Protein AF-A0A931B7A4-F1 (afdb_monomer_lite)

pLDDT: mean 94.92, std 7.17, range [63.62, 98.75]

Organism: NCBI:txid2789292

Radius of gyration: 17.29 Å; chains: 1; bounding box: 38×37×44 Å

Structure (mmCIF, N/CA/C/O backbone):
data_AF-A0A931B7A4-F1
#
_entry.id   AF-A0A931B7A4-F1
#
loop_
_atom_site.group_PDB
_atom_site.id
_atom_site.type_symbol
_atom_site.label_atom_id
_atom_site.label_alt_id
_atom_site.label_comp_id
_atom_site.label_asym_id
_atom_site.label_entity_id
_atom_site.label_seq_id
_atom_site.pdbx_PDB_ins_code
_atom_site.Cartn_x
_atom_site.Cartn_y
_atom_site.Cartn_z
_atom_site.occupancy
_atom_site.B_iso_or_equiv
_atom_site.auth_seq_id
_atom_site.auth_comp_id
_atom_site.auth_asym_id
_atom_site.auth_atom_id
_atom_site.pdbx_PDB_model_num
ATOM 1 N N . MET A 1 1 ? -2.956 -18.284 17.788 1.00 63.62 1 MET A N 1
ATOM 2 C CA . MET A 1 1 ? -4.393 -18.039 17.509 1.00 63.62 1 MET A CA 1
ATOM 3 C C . MET A 1 1 ? -4.637 -16.527 17.382 1.00 63.62 1 MET A C 1
ATOM 5 O O . MET A 1 1 ? -5.278 -15.944 18.245 1.00 63.62 1 MET A O 1
ATOM 9 N N . LEU A 1 2 ? -4.101 -15.864 16.346 1.00 74.69 2 LEU A N 1
ATOM 10 C CA . LEU A 1 2 ? -4.204 -14.396 16.180 1.00 74.69 2 LEU A CA 1
ATOM 11 C C . LEU A 1 2 ? -5.650 -13.902 16.009 1.00 74.69 2 LEU A C 1
ATOM 13 O O . LEU A 1 2 ? -5.969 -12.795 16.423 1.00 74.69 2 LEU A O 1
ATOM 17 N N . TYR A 1 3 ? -6.553 -14.752 15.511 1.00 78.31 3 TYR A N 1
ATOM 18 C CA . TYR A 1 3 ? -7.981 -14.432 15.404 1.00 78.31 3 TYR A CA 1
ATOM 19 C C . TYR A 1 3 ? -8.654 -14.137 16.758 1.00 78.31 3 TYR A C 1
ATOM 21 O O . TYR A 1 3 ? -9.703 -13.505 16.786 1.00 78.31 3 TYR A O 1
ATOM 29 N N . LYS A 1 4 ? -8.064 -14.572 17.884 1.00 92.31 4 LYS A N 1
ATOM 30 C CA . LYS A 1 4 ? -8.553 -14.243 19.236 1.00 92.31 4 LYS A CA 1
ATOM 31 C C . LYS A 1 4 ? -8.107 -12.856 19.713 1.00 92.31 4 LYS A C 1
ATOM 33 O O . LYS A 1 4 ? -8.590 -12.384 20.735 1.00 92.31 4 LYS A O 1
ATOM 38 N N . HIS A 1 5 ? -7.198 -12.213 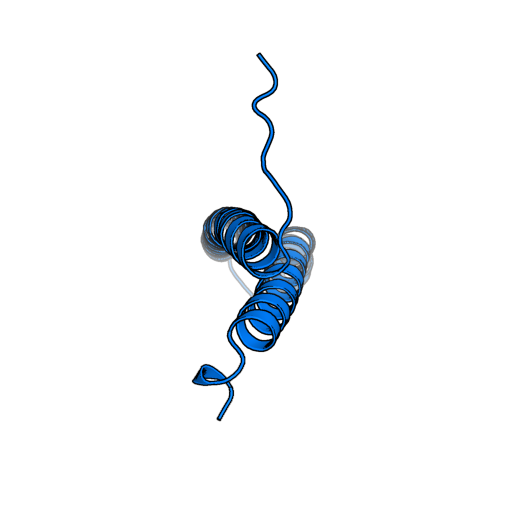18.981 1.00 95.12 5 HIS A N 1
ATOM 39 C CA . HIS A 1 5 ? -6.609 -10.918 19.311 1.00 95.12 5 HIS A CA 1
ATOM 40 C C . HIS A 1 5 ? -6.689 -9.988 18.086 1.00 95.12 5 HIS A C 1
ATOM 42 O O . HIS A 1 5 ? -5.665 -9.674 17.478 1.00 95.12 5 HIS A O 1
ATOM 48 N N . PRO A 1 6 ? -7.900 -9.547 17.695 1.00 94.56 6 PRO A N 1
ATOM 49 C CA . PRO A 1 6 ? -8.126 -8.819 16.443 1.00 94.56 6 PRO A CA 1
ATOM 50 C C . PRO A 1 6 ? -7.327 -7.514 16.342 1.00 94.56 6 PRO A C 1
ATOM 52 O O . PRO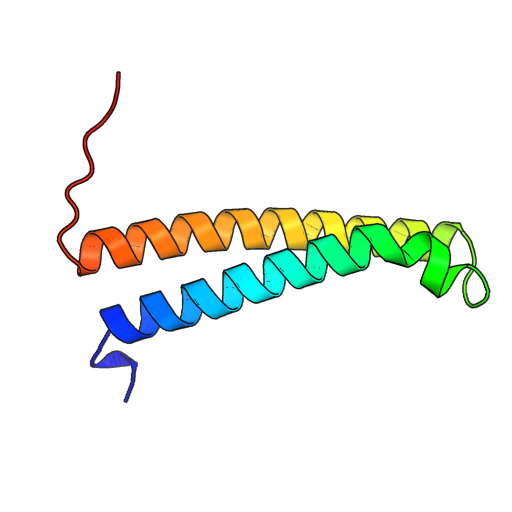 A 1 6 ? -6.902 -7.151 15.251 1.00 94.56 6 PRO A O 1
ATOM 55 N N . LEU A 1 7 ? -7.059 -6.841 17.468 1.00 95.81 7 LEU A N 1
ATOM 56 C CA . LEU A 1 7 ? -6.212 -5.646 17.491 1.00 95.81 7 LEU A CA 1
ATOM 57 C C . LEU A 1 7 ? -4.760 -5.955 17.090 1.00 95.81 7 LEU A C 1
ATOM 59 O O . LEU A 1 7 ? -4.166 -5.203 16.324 1.00 95.81 7 LEU A O 1
ATOM 63 N N . MET A 1 8 ? -4.199 -7.072 17.571 1.00 96.31 8 MET A N 1
ATOM 64 C CA . MET A 1 8 ? -2.849 -7.498 17.182 1.00 96.31 8 MET A CA 1
ATOM 65 C C . MET A 1 8 ? -2.808 -7.827 15.691 1.00 96.31 8 MET A C 1
ATOM 67 O O . MET A 1 8 ? -1.930 -7.350 14.984 1.00 96.31 8 MET A O 1
ATOM 71 N N . LEU A 1 9 ? -3.816 -8.556 15.198 1.00 95.94 9 LEU A N 1
ATOM 72 C CA . LEU A 1 9 ? -3.929 -8.883 13.778 1.00 95.94 9 LEU A CA 1
ATOM 73 C C . LEU A 1 9 ? -4.014 -7.626 12.898 1.00 95.94 9 LEU A C 1
ATOM 75 O O . LEU A 1 9 ? -3.309 -7.543 11.896 1.00 95.94 9 LEU A O 1
ATOM 79 N N . ALA A 1 10 ? -4.848 -6.647 13.260 1.00 96.31 10 ALA A N 1
ATOM 80 C CA . ALA A 1 10 ? -4.962 -5.395 12.511 1.00 96.31 10 ALA A CA 1
ATOM 81 C C . ALA A 1 10 ? -3.617 -4.654 12.458 1.00 96.31 10 ALA A C 1
ATOM 83 O O . ALA A 1 10 ? -3.189 -4.219 11.389 1.00 96.31 10 ALA A O 1
ATOM 84 N N . ARG A 1 11 ? -2.913 -4.592 13.591 1.00 96.06 11 ARG A N 1
ATOM 85 C CA . ARG A 1 11 ? -1.611 -3.933 13.690 1.00 96.06 11 ARG A CA 1
ATOM 86 C C . ARG A 1 11 ? -0.532 -4.630 12.855 1.00 96.06 11 ARG A C 1
ATOM 88 O O . ARG A 1 11 ? 0.210 -3.952 12.147 1.00 96.06 11 ARG A O 1
ATOM 95 N N . ASP A 1 12 ? -0.485 -5.961 12.878 1.00 97.00 12 ASP A N 1
ATOM 96 C CA . ASP A 1 12 ? 0.445 -6.754 12.064 1.00 97.00 12 ASP A CA 1
ATOM 97 C C . ASP A 1 12 ? 0.190 -6.544 10.566 1.00 97.00 12 ASP A C 1
ATOM 99 O O . ASP A 1 12 ? 1.117 -6.287 9.795 1.00 97.00 12 ASP A O 1
ATOM 103 N N . VAL A 1 13 ? -1.079 -6.592 10.144 1.00 97.31 13 VAL A N 1
ATOM 104 C CA . VAL A 1 13 ? -1.460 -6.356 8.745 1.00 97.31 13 VAL A CA 1
ATOM 105 C C . VAL A 1 13 ? -1.120 -4.928 8.317 1.00 97.31 13 VAL A C 1
ATOM 107 O O . VAL A 1 13 ? -0.659 -4.743 7.189 1.00 97.31 13 VAL A O 1
ATOM 110 N N . ARG A 1 14 ? -1.282 -3.925 9.194 1.00 97.94 14 ARG A N 1
ATOM 111 C CA . ARG A 1 14 ? -0.882 -2.543 8.888 1.00 97.94 14 ARG A CA 1
ATOM 112 C C . ARG A 1 14 ? 0.612 -2.471 8.586 1.00 97.94 14 ARG A C 1
ATOM 114 O O . ARG A 1 14 ? 0.976 -1.962 7.530 1.00 97.94 14 ARG A O 1
ATOM 121 N N . TYR A 1 15 ? 1.460 -3.040 9.445 1.00 98.31 15 TYR A N 1
ATOM 122 C CA . TYR A 1 15 ? 2.911 -3.039 9.230 1.00 98.31 15 TYR A CA 1
ATOM 123 C C . TYR A 1 15 ? 3.317 -3.761 7.943 1.00 98.31 15 TYR A C 1
ATOM 125 O O . TYR A 1 15 ? 4.162 -3.267 7.195 1.00 98.31 15 TYR A O 1
ATOM 133 N N . LEU A 1 16 ? 2.689 -4.900 7.644 1.00 98.19 16 LEU A N 1
ATOM 134 C CA . LEU A 1 16 ? 2.937 -5.624 6.397 1.00 98.19 16 LEU A CA 1
ATOM 135 C C . LEU A 1 16 ? 2.526 -4.802 5.168 1.00 98.19 16 LEU A C 1
ATOM 137 O O . LEU A 1 16 ? 3.264 -4.761 4.182 1.00 98.19 16 LEU A O 1
ATOM 141 N N . ALA A 1 17 ? 1.376 -4.127 5.220 1.00 98.38 17 ALA A N 1
ATOM 142 C CA . ALA A 1 17 ? 0.879 -3.303 4.123 1.00 98.38 17 ALA A CA 1
ATOM 143 C C . ALA A 1 17 ? 1.743 -2.050 3.905 1.00 98.38 17 ALA A C 1
ATOM 145 O O . ALA A 1 17 ? 2.071 -1.727 2.764 1.00 98.38 17 ALA A O 1
ATOM 146 N N . GLU A 1 18 ? 2.162 -1.376 4.978 1.00 98.69 18 GLU A N 1
ATOM 147 C CA . GLU A 1 18 ? 3.065 -0.219 4.928 1.00 98.69 18 GLU A CA 1
ATOM 148 C C . GLU A 1 18 ? 4.439 -0.596 4.368 1.00 98.69 18 GLU A C 1
ATOM 150 O O . GLU A 1 18 ? 4.941 0.066 3.456 1.00 98.69 18 GLU A O 1
ATOM 155 N N . GLY A 1 19 ? 5.022 -1.696 4.856 1.00 98.69 19 GLY A N 1
ATOM 156 C CA . GLY A 1 19 ? 6.287 -2.218 4.343 1.00 98.69 19 GLY A CA 1
ATOM 157 C C . GLY A 1 19 ? 6.197 -2.584 2.861 1.00 98.69 19 GLY A C 1
ATOM 158 O O . GLY A 1 19 ? 7.057 -2.199 2.069 1.00 98.69 19 GLY A O 1
ATOM 159 N N . SER A 1 20 ? 5.111 -3.248 2.460 1.00 98.44 20 SER A N 1
ATOM 160 C CA . SER A 1 20 ? 4.862 -3.602 1.058 1.00 98.44 20 SER A CA 1
ATOM 161 C C . SER A 1 20 ? 4.681 -2.362 0.177 1.00 98.44 20 SER A C 1
ATOM 163 O O . SER A 1 20 ? 5.221 -2.304 -0.927 1.00 98.44 20 SER A O 1
ATOM 165 N N . LEU A 1 21 ? 3.967 -1.337 0.660 1.00 98.75 21 LEU A N 1
ATOM 166 C CA . LEU A 1 21 ? 3.791 -0.071 -0.055 1.00 98.75 21 LEU A CA 1
ATOM 167 C C . LEU A 1 21 ? 5.133 0.632 -0.268 1.00 98.75 21 LEU A C 1
ATOM 169 O O . LEU A 1 21 ? 5.415 1.126 -1.363 1.00 98.75 21 LEU A O 1
ATOM 173 N N . GLN A 1 22 ? 5.971 0.665 0.768 1.00 98.62 22 GLN A N 1
ATOM 174 C CA . GLN A 1 22 ? 7.302 1.250 0.676 1.00 98.62 22 GLN A CA 1
ATOM 175 C C . GLN A 1 22 ? 8.181 0.479 -0.314 1.00 98.62 22 GLN A C 1
ATOM 177 O O . GLN A 1 22 ? 8.888 1.096 -1.117 1.00 98.62 22 GLN A O 1
ATOM 182 N N . ALA A 1 23 ? 8.103 -0.853 -0.311 1.00 98.25 23 ALA A N 1
ATOM 183 C CA . ALA A 1 23 ? 8.800 -1.698 -1.272 1.00 98.25 23 ALA A CA 1
ATOM 184 C C . ALA A 1 23 ? 8.342 -1.423 -2.713 1.00 98.25 23 ALA A C 1
ATOM 186 O O . ALA A 1 23 ? 9.188 -1.210 -3.578 1.00 98.25 23 ALA A O 1
ATOM 187 N N . ALA A 1 24 ? 7.032 -1.333 -2.969 1.00 98.06 24 ALA A N 1
ATOM 188 C CA . ALA A 1 24 ? 6.489 -1.024 -4.294 1.00 98.06 24 ALA A CA 1
ATOM 189 C C . ALA A 1 24 ? 6.963 0.346 -4.811 1.00 98.06 24 ALA A C 1
ATOM 191 O O . ALA A 1 24 ? 7.417 0.458 -5.949 1.00 98.06 24 ALA A O 1
ATOM 192 N N . ARG A 1 25 ? 6.942 1.381 -3.958 1.00 98.12 25 ARG A N 1
ATOM 193 C CA . ARG A 1 25 ? 7.460 2.722 -4.295 1.00 98.12 25 ARG A CA 1
ATOM 194 C C . ARG A 1 25 ? 8.954 2.704 -4.609 1.00 98.12 25 ARG A C 1
ATOM 196 O O . ARG A 1 25 ? 9.385 3.332 -5.572 1.00 98.12 25 ARG A O 1
ATOM 203 N N . SER A 1 26 ? 9.726 1.969 -3.811 1.00 98.31 26 SER A N 1
ATOM 204 C CA . SER A 1 26 ? 11.178 1.839 -3.982 1.00 98.31 26 SER A CA 1
ATOM 205 C C . SER A 1 26 ? 11.539 1.032 -5.230 1.00 98.31 26 SER A C 1
ATOM 207 O O . SER A 1 26 ? 12.537 1.313 -5.887 1.00 98.31 26 SER A O 1
ATOM 209 N N . ALA A 1 27 ? 10.738 0.024 -5.572 1.00 97.31 27 ALA A N 1
ATOM 210 C CA . ALA A 1 27 ? 10.895 -0.738 -6.802 1.00 97.31 27 ALA A CA 1
ATOM 211 C C . ALA A 1 27 ? 10.556 0.128 -8.022 1.00 97.31 27 ALA A C 1
ATOM 213 O O . ALA A 1 27 ? 11.339 0.176 -8.962 1.00 97.31 27 ALA A O 1
ATOM 214 N N . TYR A 1 28 ? 9.454 0.884 -7.982 1.00 98.25 28 TYR A N 1
ATOM 215 C CA . TYR A 1 28 ? 9.075 1.802 -9.060 1.00 98.25 28 TYR A CA 1
ATOM 216 C C . TYR A 1 28 ? 10.164 2.846 -9.348 1.00 98.25 28 TYR A C 1
ATOM 218 O O . TYR A 1 28 ? 10.522 3.062 -10.504 1.00 98.25 28 TYR A O 1
ATOM 226 N N . SER A 1 29 ? 10.717 3.485 -8.310 1.00 98.12 29 SER A N 1
ATOM 227 C CA . SER A 1 29 ? 11.708 4.556 -8.487 1.00 98.12 29 SER A CA 1
ATOM 228 C C . SER A 1 29 ? 13.046 4.069 -9.044 1.00 98.12 29 SER A C 1
ATOM 230 O O . SER A 1 29 ? 13.734 4.839 -9.711 1.00 98.12 29 SER A O 1
ATOM 232 N N . ARG A 1 30 ? 13.410 2.804 -8.797 1.00 97.69 30 ARG A N 1
ATOM 233 C CA . ARG A 1 30 ? 14.702 2.232 -9.207 1.00 97.69 30 ARG A CA 1
ATOM 234 C C . ARG A 1 30 ? 14.632 1.362 -10.459 1.00 97.69 30 ARG A C 1
ATOM 236 O O . ARG A 1 30 ? 15.636 1.244 -11.154 1.00 97.69 30 ARG A O 1
ATOM 243 N N . ALA A 1 31 ? 13.457 0.823 -10.796 1.00 97.19 31 ALA A N 1
ATOM 244 C CA . ALA A 1 31 ? 13.287 -0.168 -11.859 1.00 97.19 31 ALA A CA 1
ATOM 245 C C . ALA A 1 31 ? 13.876 0.261 -13.209 1.00 97.19 31 ALA A C 1
ATOM 247 O O . ALA A 1 31 ? 14.498 -0.555 -13.873 1.00 97.19 31 ALA A O 1
ATOM 248 N N . ARG A 1 32 ? 13.734 1.529 -13.618 1.00 96.88 32 ARG A N 1
ATOM 249 C CA . ARG A 1 32 ? 14.295 1.984 -14.905 1.00 96.88 32 ARG A CA 1
ATOM 250 C C . ARG A 1 32 ? 15.808 1.847 -14.982 1.00 96.88 32 ARG A C 1
ATOM 252 O O . ARG A 1 32 ? 16.315 1.528 -16.043 1.00 96.88 32 ARG A O 1
ATOM 259 N N . VAL A 1 33 ? 16.506 2.115 -13.883 1.00 97.69 33 VAL A N 1
ATOM 260 C CA . VAL A 1 33 ? 17.970 2.054 -13.834 1.00 97.69 33 VAL A CA 1
ATOM 261 C C . VAL A 1 33 ? 18.423 0.618 -13.611 1.00 97.69 33 VAL A C 1
ATOM 263 O O . VAL A 1 33 ? 19.275 0.131 -14.337 1.00 97.69 33 VAL A O 1
ATOM 266 N N . GLU A 1 34 ? 17.820 -0.078 -12.646 1.00 97.38 34 GLU A N 1
ATOM 267 C CA . GLU A 1 34 ? 18.216 -1.443 -12.277 1.00 97.38 34 GLU A CA 1
ATOM 268 C C . GLU A 1 34 ? 17.915 -2.480 -13.373 1.00 97.38 34 GLU A C 1
ATOM 270 O O . GLU A 1 34 ? 18.548 -3.530 -13.400 1.00 97.38 34 GLU A O 1
ATOM 275 N N . LEU A 1 35 ? 16.952 -2.213 -14.265 1.00 97.31 35 LEU A N 1
ATOM 276 C CA . LEU A 1 35 ? 16.504 -3.168 -15.287 1.00 97.31 35 LEU A CA 1
ATOM 277 C C . LEU A 1 35 ? 16.936 -2.810 -16.717 1.00 97.31 35 LEU A C 1
ATOM 279 O O . LEU A 1 35 ? 16.757 -3.642 -17.604 1.00 97.31 35 LEU A O 1
ATOM 283 N N . ALA A 1 36 ? 17.490 -1.614 -16.952 1.00 97.38 36 ALA A N 1
ATOM 284 C CA . ALA A 1 36 ? 17.811 -1.112 -18.296 1.00 97.38 36 ALA A CA 1
ATOM 285 C C . ALA A 1 36 ? 18.751 -2.031 -19.091 1.00 97.38 36 ALA A C 1
ATOM 287 O O . ALA A 1 36 ? 18.555 -2.204 -20.290 1.00 97.38 36 ALA A O 1
ATOM 288 N N . ASP A 1 37 ? 19.726 -2.652 -18.426 1.00 97.75 37 ASP A N 1
ATOM 289 C CA . ASP A 1 37 ? 20.707 -3.532 -19.077 1.00 97.75 37 ASP A CA 1
ATOM 290 C C . ASP A 1 37 ? 20.195 -4.969 -19.286 1.00 97.75 37 ASP A C 1
ATOM 292 O O . ASP A 1 37 ? 20.886 -5.806 -19.869 1.00 97.75 37 ASP A O 1
ATOM 296 N N . HIS A 1 38 ? 18.992 -5.282 -18.796 1.00 97.81 38 HIS A N 1
ATOM 297 C CA . HIS A 1 38 ? 18.468 -6.648 -18.745 1.00 97.81 38 HIS A CA 1
ATOM 298 C C . HIS A 1 38 ? 17.189 -6.856 -19.562 1.00 97.81 38 HIS A C 1
ATOM 300 O O . HIS A 1 38 ? 16.884 -7.996 -19.906 1.00 97.81 38 HIS A O 1
ATOM 306 N N . PHE A 1 39 ? 16.436 -5.794 -19.862 1.00 98.00 39 PHE A N 1
ATOM 307 C CA . PHE A 1 39 ? 15.112 -5.889 -20.479 1.00 98.00 39 PHE A CA 1
ATOM 308 C C . PHE A 1 39 ? 14.853 -4.750 -21.466 1.00 98.00 39 PHE A C 1
ATOM 310 O O . PHE A 1 39 ? 15.404 -3.657 -21.340 1.00 98.00 39 PHE A O 1
ATOM 317 N N . GLU A 1 40 ? 13.959 -4.978 -22.429 1.00 98.06 40 GLU A N 1
ATOM 318 C CA . GLU A 1 40 ? 13.536 -3.944 -23.368 1.00 98.06 40 GLU A CA 1
ATOM 319 C C . GLU A 1 40 ? 12.746 -2.825 -22.660 1.00 98.06 40 GLU A C 1
ATOM 321 O O . GLU A 1 40 ? 12.017 -3.090 -21.696 1.00 98.06 40 GLU A O 1
ATOM 326 N N . PRO A 1 41 ? 12.794 -1.572 -23.162 1.00 97.31 41 PRO A N 1
ATOM 327 C CA . PRO A 1 41 ? 12.096 -0.444 -22.541 1.00 97.31 41 PRO A CA 1
ATOM 328 C C . PRO A 1 41 ? 10.600 -0.686 -22.306 1.00 97.31 41 PRO A C 1
ATOM 330 O O . PRO A 1 41 ? 10.081 -0.340 -21.247 1.00 97.31 41 PRO A O 1
ATOM 333 N N . HIS A 1 42 ? 9.916 -1.326 -23.259 1.00 97.44 42 HIS A N 1
ATOM 334 C CA . HIS A 1 42 ? 8.492 -1.637 -23.136 1.00 97.44 42 HIS A CA 1
ATOM 335 C C . HIS A 1 42 ? 8.203 -2.612 -21.982 1.00 97.44 42 HIS A C 1
ATOM 337 O O . HIS A 1 42 ? 7.291 -2.375 -21.192 1.00 97.44 42 HIS A O 1
ATOM 343 N N . THR A 1 43 ? 9.031 -3.646 -21.814 1.00 98.25 43 THR A N 1
ATOM 344 C CA . THR A 1 43 ? 8.948 -4.607 -20.701 1.00 98.25 43 THR A CA 1
ATOM 345 C C . THR A 1 43 ? 9.113 -3.901 -19.347 1.00 98.25 43 THR A C 1
ATOM 347 O O . THR A 1 43 ? 8.394 -4.177 -18.382 1.00 98.25 43 THR A O 1
ATOM 350 N N . ILE A 1 44 ? 10.027 -2.927 -19.268 1.00 98.31 44 ILE A N 1
ATOM 351 C CA . ILE A 1 44 ? 10.225 -2.104 -18.066 1.00 98.31 44 ILE A CA 1
ATOM 352 C C . ILE A 1 44 ? 8.994 -1.223 -17.799 1.00 98.31 44 ILE A C 1
ATOM 354 O O . ILE A 1 44 ? 8.565 -1.099 -16.651 1.00 98.31 44 ILE A O 1
ATOM 358 N N . GLU A 1 45 ? 8.398 -0.623 -18.831 1.00 98.25 45 GLU A N 1
ATOM 359 C CA . GLU A 1 45 ? 7.182 0.189 -18.701 1.00 98.25 45 GLU A CA 1
ATOM 360 C C . GLU A 1 45 ? 5.982 -0.612 -18.188 1.00 98.25 45 GLU A C 1
ATOM 362 O O . GLU A 1 45 ? 5.257 -0.137 -17.309 1.00 98.25 45 GLU A O 1
ATOM 367 N N . GLU A 1 46 ? 5.789 -1.836 -18.682 1.00 98.00 46 GLU A N 1
ATOM 368 C CA . GLU A 1 46 ? 4.766 -2.747 -18.164 1.00 98.00 46 GLU A CA 1
ATOM 369 C C . GLU A 1 46 ? 4.989 -3.035 -16.679 1.00 98.00 46 GLU A C 1
ATOM 371 O O . GLU A 1 46 ? 4.061 -2.931 -15.870 1.00 98.00 46 GLU A O 1
ATOM 376 N N . ARG A 1 47 ? 6.239 -3.298 -16.284 1.00 97.25 47 ARG A N 1
ATOM 377 C CA . ARG A 1 47 ? 6.573 -3.553 -14.882 1.00 97.25 47 ARG A CA 1
ATOM 378 C C . ARG A 1 47 ? 6.334 -2.336 -13.986 1.00 97.25 47 ARG A C 1
ATOM 380 O O . ARG A 1 47 ? 5.832 -2.488 -12.869 1.00 97.25 47 ARG A O 1
ATOM 387 N N . LEU A 1 48 ? 6.661 -1.133 -14.461 1.00 98.38 48 LEU A N 1
ATOM 388 C CA . LEU A 1 48 ? 6.364 0.119 -13.758 1.00 98.38 48 LEU A CA 1
ATOM 389 C C . LEU A 1 48 ? 4.858 0.295 -13.547 1.00 98.38 48 LEU A C 1
ATOM 391 O O . LEU A 1 48 ? 4.444 0.692 -12.457 1.00 98.38 48 LEU A O 1
ATOM 395 N N . ARG A 1 49 ? 4.037 -0.047 -14.547 1.00 98.38 49 ARG A N 1
ATOM 396 C CA . ARG A 1 49 ? 2.575 -0.006 -14.424 1.00 98.38 49 ARG A CA 1
ATOM 397 C C . ARG A 1 49 ? 2.085 -0.930 -13.310 1.00 98.38 49 ARG A C 1
ATOM 399 O O . ARG A 1 49 ? 1.342 -0.474 -12.446 1.00 98.38 49 ARG A O 1
ATOM 406 N N . THR A 1 50 ? 2.588 -2.165 -13.248 1.00 97.88 50 THR A N 1
ATOM 407 C CA . THR A 1 50 ? 2.255 -3.101 -12.162 1.00 97.88 50 THR A CA 1
ATOM 408 C C . THR A 1 50 ? 2.635 -2.549 -10.787 1.00 97.88 50 THR A C 1
ATOM 410 O O . THR A 1 50 ? 1.834 -2.609 -9.858 1.00 97.88 50 THR A O 1
ATOM 413 N N . TYR A 1 51 ? 3.832 -1.971 -10.627 1.00 97.75 51 TYR A N 1
ATOM 414 C CA . TYR A 1 51 ? 4.220 -1.369 -9.345 1.00 97.75 51 TYR A CA 1
ATOM 415 C C . TYR A 1 51 ? 3.337 -0.177 -8.956 1.00 97.75 51 TYR A C 1
ATOM 417 O O . TYR A 1 51 ? 3.060 0.009 -7.770 1.00 97.75 51 TYR A O 1
ATOM 425 N N . ALA A 1 52 ? 2.886 0.623 -9.925 1.00 98.19 52 ALA A N 1
ATOM 426 C CA . ALA A 1 52 ? 1.980 1.739 -9.672 1.00 98.19 52 ALA A CA 1
ATOM 427 C C . ALA A 1 52 ? 0.587 1.258 -9.230 1.00 98.19 52 ALA A C 1
ATOM 429 O O . ALA A 1 52 ? 0.045 1.770 -8.248 1.00 98.19 52 ALA A O 1
ATOM 430 N N . GLU A 1 53 ? 0.035 0.252 -9.911 1.00 98.31 53 GLU A N 1
ATOM 431 C CA . GLU A 1 53 ? -1.247 -0.376 -9.570 1.00 98.31 53 GLU A CA 1
ATOM 432 C C . GLU A 1 53 ? -1.206 -1.009 -8.173 1.00 98.31 53 GLU A C 1
ATOM 434 O O . GLU A 1 53 ? -2.049 -0.706 -7.322 1.00 98.31 53 GLU A O 1
ATOM 439 N N . GLU A 1 54 ? -0.173 -1.805 -7.888 1.00 97.81 54 GLU A N 1
ATOM 440 C CA . GLU A 1 54 ? 0.019 -2.416 -6.572 1.00 97.81 54 GLU A CA 1
ATOM 441 C C . GLU A 1 54 ? 0.263 -1.364 -5.486 1.00 97.81 54 GLU A C 1
ATOM 443 O O . GLU A 1 54 ? -0.302 -1.451 -4.397 1.00 97.81 54 GLU A O 1
ATOM 448 N N . GLY A 1 55 ? 1.027 -0.309 -5.780 1.00 98.38 55 GLY A N 1
ATOM 449 C CA . GLY A 1 55 ? 1.213 0.818 -4.869 1.00 98.38 55 GLY A CA 1
ATOM 450 C C . GLY A 1 55 ? -0.106 1.519 -4.527 1.00 98.38 55 GLY A C 1
ATOM 451 O O . GLY A 1 55 ? -0.362 1.824 -3.359 1.00 98.38 55 GLY A O 1
ATOM 452 N N . ALA A 1 56 ? -0.981 1.739 -5.511 1.00 98.50 56 ALA A N 1
ATOM 453 C CA . ALA A 1 56 ? -2.302 2.324 -5.285 1.00 98.50 56 ALA A CA 1
ATOM 454 C C . ALA A 1 56 ? -3.188 1.409 -4.423 1.00 98.50 56 ALA A C 1
ATOM 456 O O . ALA A 1 56 ? -3.806 1.875 -3.457 1.00 98.50 56 ALA A O 1
ATOM 457 N N . ARG A 1 57 ? -3.196 0.104 -4.722 1.00 98.06 57 ARG A N 1
ATOM 458 C CA . ARG A 1 57 ? -3.915 -0.917 -3.950 1.00 98.06 57 ARG A CA 1
ATOM 459 C C . ARG A 1 57 ? -3.429 -0.981 -2.501 1.00 98.06 57 ARG A C 1
ATOM 461 O O . ARG A 1 57 ? -4.245 -0.940 -1.581 1.00 98.06 57 ARG A O 1
ATOM 468 N N . LEU A 1 58 ? -2.119 -1.041 -2.279 1.00 98.56 58 LEU A N 1
ATOM 469 C CA . LEU A 1 58 ? -1.515 -1.107 -0.946 1.00 98.56 58 LEU A CA 1
ATOM 470 C C . LEU A 1 58 ? -1.771 0.171 -0.146 1.00 98.56 58 LEU A C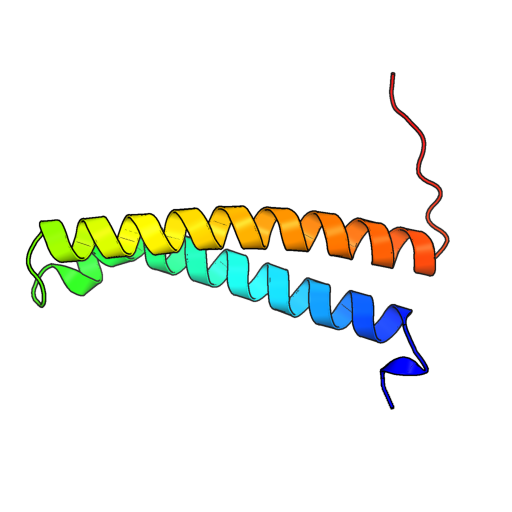 1
ATOM 472 O O . LEU A 1 58 ? -2.100 0.102 1.033 1.00 98.56 58 LEU A O 1
ATOM 476 N N . ASN A 1 59 ? -1.714 1.341 -0.785 1.00 98.69 59 ASN A N 1
ATOM 477 C CA . ASN A 1 59 ? -2.057 2.606 -0.138 1.00 98.69 59 ASN A CA 1
ATOM 478 C C . ASN A 1 59 ? -3.529 2.662 0.308 1.00 98.69 59 ASN A C 1
ATOM 480 O O . ASN A 1 59 ? -3.854 3.248 1.342 1.00 98.69 59 ASN A O 1
ATOM 484 N N . LEU A 1 60 ? -4.444 2.056 -0.453 1.00 98.50 60 LEU A N 1
ATOM 485 C CA . LEU A 1 60 ? -5.827 1.889 -0.011 1.00 98.50 60 LEU A CA 1
ATOM 486 C C . LEU A 1 60 ? -5.922 0.913 1.170 1.00 98.50 60 LEU A C 1
ATOM 488 O O . LEU A 1 60 ? -6.580 1.241 2.155 1.00 98.50 60 LEU A O 1
ATOM 492 N N . LEU A 1 61 ? -5.229 -0.225 1.102 1.00 98.44 61 LEU A N 1
ATOM 493 C CA . LEU A 1 61 ? -5.221 -1.229 2.166 1.00 98.44 61 LEU A CA 1
ATOM 494 C C . LEU A 1 61 ? -4.698 -0.664 3.492 1.00 98.44 61 LEU A C 1
ATOM 496 O O . LEU A 1 61 ? -5.334 -0.865 4.520 1.00 98.44 61 LEU A O 1
ATOM 500 N N . VAL A 1 62 ? -3.598 0.096 3.476 1.00 98.69 62 VAL A N 1
ATOM 501 C CA . VAL A 1 62 ? -3.059 0.763 4.676 1.00 98.69 62 VAL A CA 1
ATOM 502 C C . VAL A 1 62 ? -4.132 1.628 5.336 1.00 98.69 62 VAL A C 1
ATOM 504 O O . VAL A 1 62 ? -4.370 1.508 6.535 1.00 98.69 62 VAL A O 1
ATOM 507 N N . ARG A 1 63 ? -4.846 2.447 4.550 1.00 98.00 63 ARG A N 1
ATOM 508 C CA . ARG A 1 63 ? -5.933 3.293 5.070 1.00 98.00 63 ARG A CA 1
ATOM 509 C C . ARG A 1 63 ? -7.083 2.469 5.644 1.00 98.00 63 ARG A C 1
ATOM 511 O O . ARG A 1 63 ? -7.598 2.805 6.703 1.00 98.00 63 ARG A O 1
ATOM 518 N N . GLN A 1 64 ? -7.481 1.395 4.968 1.00 97.62 64 GLN A N 1
ATOM 519 C CA . GLN A 1 64 ? -8.554 0.512 5.432 1.00 97.62 64 GLN A CA 1
ATOM 520 C C . GLN A 1 64 ? -8.193 -0.181 6.750 1.00 97.62 64 GLN A C 1
ATOM 522 O O . GLN A 1 64 ? -9.006 -0.217 7.669 1.00 97.62 64 GLN A O 1
ATOM 527 N N . VAL A 1 65 ? -6.971 -0.701 6.864 1.00 97.56 65 VAL A N 1
ATOM 528 C CA . VAL A 1 65 ? -6.513 -1.403 8.068 1.00 97.56 65 VAL A CA 1
ATOM 529 C C . VAL A 1 65 ? -6.317 -0.428 9.224 1.00 97.56 65 VAL A C 1
ATOM 531 O O . VAL A 1 65 ? -6.697 -0.755 10.344 1.00 97.56 65 VAL A O 1
ATOM 534 N N . GLN A 1 66 ? -5.827 0.788 8.956 1.00 96.88 66 GLN A N 1
ATOM 535 C CA . GLN A 1 66 ? -5.758 1.850 9.961 1.00 96.88 66 GLN A CA 1
ATOM 536 C C . GLN A 1 66 ? -7.136 2.140 10.564 1.00 96.88 66 GLN A C 1
ATOM 538 O O . GLN A 1 66 ? -7.262 2.184 11.782 1.00 96.88 66 GLN A O 1
ATOM 543 N N . LEU A 1 67 ? -8.181 2.265 9.736 1.00 96.12 67 LEU A N 1
ATOM 544 C CA . LEU A 1 67 ? -9.549 2.485 10.222 1.00 96.12 67 LEU A CA 1
ATOM 545 C C . LEU A 1 67 ? -10.036 1.347 11.132 1.00 96.12 67 LEU A C 1
ATOM 547 O O . LEU A 1 67 ? -10.722 1.595 12.122 1.00 96.12 67 LEU A O 1
ATOM 551 N N . VAL A 1 68 ? -9.681 0.100 10.812 1.00 95.69 68 VAL A N 1
ATOM 552 C CA . VAL A 1 68 ? -10.019 -1.066 11.641 1.00 95.69 68 VAL A CA 1
ATOM 553 C C . VAL A 1 68 ? -9.233 -1.058 12.957 1.00 95.69 68 VAL A C 1
ATOM 555 O O . VAL A 1 68 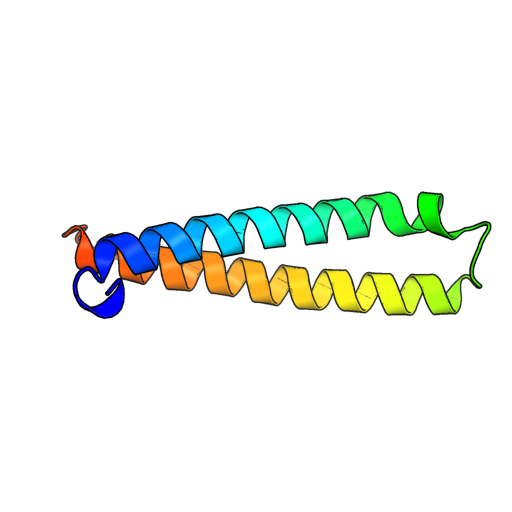? -9.826 -1.285 14.009 1.00 95.69 68 VAL A O 1
ATOM 558 N N . GLU A 1 69 ? -7.927 -0.779 12.929 1.00 96.56 69 GLU A N 1
ATOM 559 C CA . GLU A 1 69 ? -7.098 -0.671 14.141 1.00 96.56 69 GLU A CA 1
ATOM 560 C C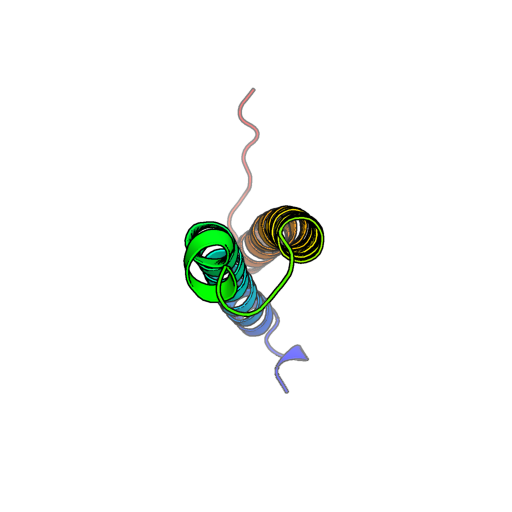 . GLU A 1 69 ? -7.593 0.454 15.063 1.00 96.56 69 GLU A C 1
ATOM 562 O O . GLU A 1 69 ? -7.712 0.256 16.274 1.00 96.56 69 GLU A O 1
ATOM 567 N N . ASP A 1 70 ? -7.951 1.605 14.494 1.00 95.94 70 ASP A N 1
ATOM 568 C CA . ASP A 1 70 ? -8.526 2.746 15.208 1.00 95.94 70 ASP A CA 1
ATOM 569 C C . ASP A 1 70 ? -9.836 2.352 15.909 1.00 95.94 70 ASP A C 1
ATOM 571 O O . ASP A 1 70 ? -9.991 2.559 17.114 1.00 95.94 70 ASP A O 1
ATOM 575 N N . ALA A 1 71 ? -10.754 1.697 15.192 1.00 94.75 71 ALA A N 1
ATOM 576 C CA . ALA A 1 71 ? -12.016 1.235 15.766 1.00 94.75 71 ALA A CA 1
ATOM 577 C C . ALA A 1 71 ? -11.808 0.215 16.902 1.00 94.75 71 ALA A C 1
ATOM 579 O O . ALA A 1 71 ? -12.455 0.308 17.946 1.00 94.75 71 ALA A O 1
ATOM 580 N N . LEU A 1 72 ? -10.883 -0.736 16.729 1.00 94.81 72 LEU A N 1
ATOM 581 C CA . LEU A 1 72 ? -10.570 -1.764 17.730 1.00 94.81 72 LEU A CA 1
ATOM 582 C C . LEU A 1 72 ? -9.835 -1.212 18.961 1.00 94.81 72 LEU A C 1
ATOM 584 O O . LEU A 1 72 ? -9.926 -1.804 20.035 1.00 94.81 72 LEU A O 1
ATOM 588 N N . SER A 1 73 ? -9.110 -0.100 18.819 1.00 95.19 73 SER A N 1
ATOM 589 C CA . SER A 1 73 ? -8.398 0.573 19.915 1.00 95.19 73 SER A CA 1
ATOM 590 C C . SER A 1 73 ? -9.231 1.647 20.626 1.00 95.19 73 SER A C 1
ATOM 592 O O . SER A 1 73 ? -8.771 2.228 21.608 1.00 95.19 73 SER A O 1
ATOM 594 N N . GLY A 1 74 ? -10.471 1.883 20.180 1.00 93.38 74 GLY A N 1
ATOM 595 C CA . GLY A 1 74 ? -11.391 2.845 20.791 1.00 93.38 74 GLY A CA 1
ATOM 596 C C . GLY A 1 74 ? -11.217 4.285 20.302 1.00 93.38 74 GLY A C 1
ATOM 597 O O . GLY A 1 74 ? -11.773 5.205 20.907 1.00 93.38 74 GLY A O 1
ATOM 598 N N . VAL A 1 75 ? -10.482 4.507 19.208 1.00 90.88 75 VAL A N 1
ATOM 599 C CA . VAL A 1 75 ? -10.392 5.819 18.561 1.00 90.88 75 VAL A CA 1
ATOM 600 C C . VAL A 1 75 ? -11.755 6.166 17.967 1.00 90.88 75 VAL A C 1
ATOM 602 O O . VAL A 1 75 ? -12.276 5.487 17.082 1.00 90.88 75 VAL A O 1
ATOM 605 N N . ARG A 1 76 ? -12.354 7.255 18.453 1.00 82.06 76 ARG A N 1
ATOM 606 C CA . ARG A 1 76 ? -13.633 7.746 17.942 1.00 82.06 76 ARG A CA 1
ATOM 607 C C . ARG A 1 76 ? -13.384 8.668 16.757 1.00 82.06 76 ARG A C 1
ATOM 609 O O . ARG A 1 76 ? -12.843 9.759 16.922 1.00 8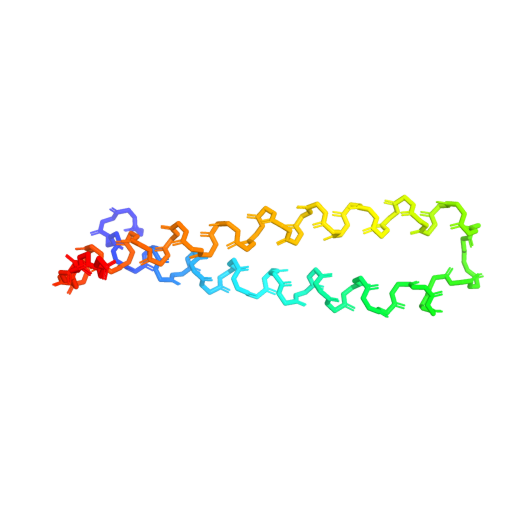2.06 76 ARG A O 1
ATOM 616 N N . TRP A 1 77 ? -13.802 8.243 15.569 1.00 80.62 77 TRP A N 1
ATOM 617 C CA . TRP A 1 77 ? -13.746 9.102 14.391 1.00 80.62 77 TRP A CA 1
ATOM 618 C C . TRP A 1 77 ? -14.704 10.289 14.551 1.00 80.62 77 TRP A C 1
ATOM 620 O O . TRP A 1 77 ? -15.877 10.112 14.889 1.00 80.62 77 TRP A O 1
ATOM 630 N N . VAL A 1 78 ? -14.195 11.498 14.310 1.00 81.62 78 VAL A N 1
ATOM 631 C CA . VAL A 1 78 ? -14.975 12.739 14.318 1.00 81.62 78 VAL A CA 1
ATOM 632 C C . VAL A 1 78 ? -14.948 13.320 12.902 1.00 81.62 78 VAL A C 1
ATOM 634 O O . VAL A 1 78 ? -13.859 13.667 12.430 1.00 81.62 78 VAL A O 1
ATOM 637 N N . PRO A 1 79 ? -16.103 13.433 12.217 1.00 78.31 79 PRO A N 1
ATOM 638 C CA . PRO A 1 79 ? -16.172 14.083 10.918 1.00 78.31 79 PRO A CA 1
ATOM 639 C C . PRO A 1 79 ? -15.686 15.523 11.033 1.00 78.31 79 PRO A C 1
ATOM 641 O O . PRO A 1 79 ? -16.163 16.278 11.879 1.00 78.31 79 PRO A O 1
ATOM 644 N N . ARG A 1 80 ? -14.750 15.908 10.166 1.00 77.75 80 ARG A N 1
ATOM 645 C CA . ARG A 1 80 ? -14.436 17.317 9.929 1.00 77.75 80 ARG A CA 1
ATOM 646 C C . ARG A 1 80 ? -15.239 17.734 8.704 1.00 77.75 80 ARG A C 1
ATOM 648 O O . ARG A 1 80 ? -14.988 17.207 7.621 1.00 77.75 80 ARG A O 1
ATOM 655 N N . LEU A 1 81 ? -16.258 18.559 8.940 1.00 66.44 81 LEU A N 1
ATOM 656 C CA . LEU A 1 81 ? -17.008 19.269 7.903 1.00 66.44 81 LEU A CA 1
ATOM 657 C C . LEU A 1 81 ? -16.158 20.413 7.347 1.00 66.44 81 LEU A C 1
ATOM 659 O O . LEU A 1 81 ? -15.404 21.009 8.151 1.00 66.44 81 LEU A O 1
#

Foldseek 3Di:
DCVVVVLVVLVVQLVVLVVVLVVLVVCLVCLCPVCVVPDDPVVSVVVNVVSVVSNVVSVVVNVVSVVVNCVVVVNDDDDDD

Sequence (81 aa):
MLYKHPLMLARDVRYLAEGSLQAARSAYSRARVELADHFEPHTIEERLRTYAEEGARLNLLVRQVQLVEDALSGVRWVPRL

Secondary structure (DSSP, 8-state):
-GGG-HHHHHHHHHHHHHHHHHHHHHHHHHHHHHHTTTS-HHHHHHHHHHHHHHHHHHHHHHHHHHHHHHHHHT-------